Protein AF-A0A942K584-F1 (afdb_monomer)

Structure (mmCIF, N/CA/C/O backbone):
data_AF-A0A942K584-F1
#
_entry.id   AF-A0A942K584-F1
#
loop_
_atom_site.group_PDB
_atom_site.id
_atom_site.type_symbol
_atom_site.label_atom_id
_atom_site.label_alt_id
_atom_site.label_comp_id
_atom_site.label_asym_id
_atom_site.label_entity_id
_atom_site.label_seq_id
_atom_site.pdbx_PDB_ins_code
_atom_site.Cartn_x
_atom_site.Cartn_y
_atom_site.Cartn_z
_atom_site.occupancy
_atom_site.B_iso_or_equiv
_atom_site.auth_seq_id
_atom_site.auth_comp_id
_atom_site.auth_asym_id
_atom_site.auth_atom_id
_atom_site.pdbx_PDB_model_num
ATOM 1 N N . ASP A 1 1 ? 21.326 0.515 2.299 1.00 74.81 1 ASP A N 1
ATOM 2 C CA . ASP A 1 1 ? 19.980 0.472 2.909 1.00 74.81 1 ASP A CA 1
ATOM 3 C C . ASP A 1 1 ? 19.365 1.859 2.894 1.00 74.81 1 ASP A C 1
ATOM 5 O O . ASP A 1 1 ? 19.950 2.786 3.441 1.00 74.81 1 ASP A O 1
ATOM 9 N N . GLY A 1 2 ? 18.243 2.031 2.194 1.00 90.06 2 GLY A N 1
ATOM 10 C CA . GLY A 1 2 ? 17.583 3.329 2.020 1.00 90.06 2 GLY A CA 1
ATOM 11 C C . GLY A 1 2 ? 16.085 3.268 2.305 1.00 90.06 2 GLY A C 1
ATOM 12 O O . GLY A 1 2 ? 15.506 2.182 2.388 1.00 90.06 2 GLY A O 1
ATOM 13 N N . VAL A 1 3 ? 15.468 4.444 2.443 1.00 94.06 3 VAL A N 1
ATOM 14 C CA . VAL A 1 3 ? 14.016 4.602 2.595 1.00 94.06 3 VAL A CA 1
ATOM 15 C C . VAL A 1 3 ? 13.442 5.182 1.309 1.00 94.06 3 VAL A C 1
ATOM 17 O O . VAL A 1 3 ? 13.817 6.287 0.914 1.00 94.06 3 VAL A O 1
ATOM 20 N N . LEU A 1 4 ? 12.502 4.473 0.688 1.00 92.81 4 LEU A N 1
ATOM 21 C CA . LEU A 1 4 ? 11.693 5.012 -0.402 1.00 92.81 4 LEU A CA 1
ATOM 22 C C . LEU A 1 4 ? 10.464 5.695 0.198 1.00 92.81 4 LEU A C 1
ATOM 24 O O . LEU A 1 4 ? 9.649 5.039 0.841 1.00 92.81 4 LEU A O 1
ATOM 28 N N . ARG A 1 5 ? 10.323 7.010 0.016 1.00 94.62 5 ARG A N 1
ATOM 29 C CA . ARG A 1 5 ? 9.159 7.762 0.504 1.00 94.62 5 ARG A CA 1
ATOM 30 C C . ARG A 1 5 ? 8.273 8.190 -0.659 1.00 94.62 5 ARG A C 1
ATOM 32 O O . ARG A 1 5 ? 8.715 8.948 -1.517 1.00 94.62 5 ARG A O 1
ATOM 39 N N . ILE A 1 6 ? 7.018 7.755 -0.635 1.00 93.25 6 ILE A N 1
ATOM 40 C CA . ILE A 1 6 ? 5.987 8.102 -1.610 1.00 93.25 6 ILE A CA 1
ATOM 41 C C . ILE A 1 6 ? 5.006 9.073 -0.955 1.00 93.25 6 ILE A C 1
ATOM 43 O O . ILE A 1 6 ? 4.409 8.762 0.075 1.00 93.25 6 ILE A O 1
ATOM 47 N N . ILE A 1 7 ? 4.846 10.246 -1.569 1.00 92.06 7 ILE A N 1
ATOM 48 C CA . ILE A 1 7 ? 3.977 11.330 -1.077 1.00 92.06 7 ILE A CA 1
ATOM 49 C C . ILE A 1 7 ? 2.743 11.572 -1.965 1.00 92.06 7 ILE A C 1
ATOM 51 O O . ILE A 1 7 ? 1.901 12.403 -1.640 1.00 92.06 7 ILE A O 1
ATOM 55 N N . GLY A 1 8 ? 2.663 10.891 -3.113 1.00 91.62 8 GLY A N 1
ATOM 56 C CA . GLY A 1 8 ? 1.577 11.019 -4.082 1.00 91.62 8 GLY A CA 1
ATOM 57 C C . GLY A 1 8 ? 1.871 10.275 -5.387 1.00 91.62 8 GLY A C 1
ATOM 58 O O . GLY A 1 8 ? 3.014 9.905 -5.648 1.00 91.62 8 GLY A O 1
ATOM 59 N N . LEU A 1 9 ? 0.833 10.062 -6.202 1.00 91.50 9 LEU A N 1
ATOM 60 C CA . LEU A 1 9 ? 0.882 9.314 -7.470 1.00 91.50 9 LEU A CA 1
ATOM 61 C C . LEU A 1 9 ? 0.344 10.155 -8.642 1.00 91.50 9 LEU A C 1
ATOM 63 O O . LEU A 1 9 ? -0.487 9.704 -9.423 1.00 91.50 9 LEU A O 1
ATOM 67 N N . GLY A 1 10 ? 0.743 11.429 -8.717 1.00 88.88 10 GLY A N 1
ATOM 68 C CA . GLY A 1 10 ? 0.330 12.319 -9.813 1.00 88.88 10 GLY A CA 1
ATOM 69 C C . GLY A 1 10 ? -1.184 12.563 -9.901 1.00 88.88 10 GLY A C 1
ATOM 70 O O . GLY A 1 10 ? -1.702 12.793 -10.986 1.00 88.88 10 GLY A O 1
ATOM 71 N N . GLY A 1 11 ? -1.899 12.487 -8.773 1.00 88.25 11 GLY A N 1
ATOM 72 C CA . GLY A 1 11 ? -3.358 12.638 -8.707 1.00 88.25 11 GLY A CA 1
ATOM 73 C C . GLY A 1 11 ? -4.136 11.319 -8.677 1.00 88.25 11 GLY A C 1
ATOM 74 O O . GLY A 1 11 ? -5.334 11.340 -8.406 1.00 88.25 11 GLY A O 1
ATOM 75 N N . TYR A 1 12 ? -3.477 10.174 -8.879 1.00 90.31 12 TYR A N 1
ATOM 76 C CA . TYR A 1 12 ? -4.104 8.875 -8.651 1.00 90.31 12 TYR A CA 1
ATOM 77 C C . TYR A 1 12 ? -4.326 8.633 -7.150 1.00 90.31 12 TYR A C 1
ATOM 79 O O . TYR A 1 12 ? -3.394 8.761 -6.349 1.00 90.31 12 TYR A O 1
ATOM 87 N N . ASN A 1 13 ? -5.557 8.279 -6.774 1.00 90.81 13 ASN A N 1
ATOM 88 C CA . ASN A 1 13 ? -5.932 7.904 -5.411 1.00 90.81 13 ASN A CA 1
ATOM 89 C C . ASN A 1 13 ? -6.304 6.410 -5.382 1.00 90.81 13 ASN A C 1
ATOM 91 O O . ASN A 1 13 ? -7.409 6.076 -5.813 1.00 90.81 13 ASN A O 1
ATOM 95 N N . PRO A 1 14 ? -5.409 5.523 -4.907 1.00 93.31 14 PRO A N 1
ATOM 96 C CA . PRO A 1 14 ? -5.650 4.083 -4.905 1.00 93.31 14 PRO A CA 1
ATOM 97 C C . PRO A 1 14 ? -6.885 3.701 -4.081 1.00 93.31 14 PRO A C 1
ATOM 99 O O . PRO A 1 14 ? -7.046 4.154 -2.946 1.00 93.31 14 PRO A O 1
ATOM 102 N N . GLY A 1 15 ? -7.737 2.845 -4.638 1.00 93.50 15 GLY A N 1
ATOM 103 C CA . GLY A 1 15 ? -8.818 2.168 -3.931 1.00 93.50 15 GLY A CA 1
ATOM 104 C C . GLY A 1 15 ? -8.347 0.886 -3.243 1.00 93.50 15 GLY A C 1
ATOM 105 O O . GLY A 1 15 ? -7.271 0.364 -3.515 1.00 93.50 15 GLY A O 1
ATOM 106 N N . VAL A 1 16 ? -9.167 0.352 -2.336 1.00 93.31 16 VAL A N 1
ATOM 107 C CA . VAL A 1 16 ? -8.924 -0.973 -1.743 1.00 93.31 16 VAL A CA 1
ATOM 108 C C . VAL A 1 16 ? -8.927 -2.041 -2.839 1.00 93.31 16 VAL A C 1
ATOM 110 O O . VAL A 1 16 ? -9.896 -2.152 -3.584 1.00 93.31 16 VAL A O 1
ATOM 113 N N . GLY A 1 17 ? -7.886 -2.871 -2.867 1.00 93.00 17 GLY A N 1
ATOM 114 C CA . GLY A 1 17 ? -7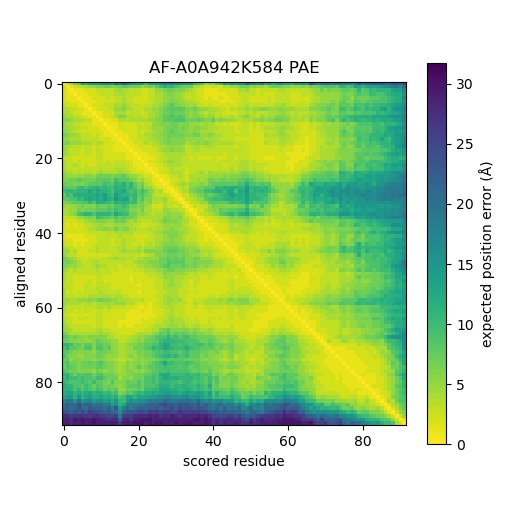.703 -3.950 -3.836 1.00 93.00 17 GLY A CA 1
ATOM 115 C C . GLY A 1 17 ? -6.917 -3.537 -5.080 1.00 93.00 17 GLY A C 1
ATOM 116 O O . GLY A 1 17 ? -6.472 -4.411 -5.824 1.00 93.00 17 GLY A O 1
ATOM 117 N N . ASP A 1 18 ? -6.690 -2.238 -5.289 1.00 95.06 18 ASP A N 1
ATOM 118 C CA . ASP A 1 18 ? -5.899 -1.759 -6.417 1.00 95.06 18 ASP A CA 1
ATOM 119 C C . ASP A 1 18 ? -4.458 -2.255 -6.311 1.00 95.06 18 ASP A C 1
ATOM 121 O O . ASP A 1 18 ? -3.849 -2.250 -5.238 1.00 95.06 18 ASP A O 1
ATOM 125 N N . SER A 1 19 ? -3.899 -2.649 -7.451 1.00 94.94 19 SER A N 1
ATOM 126 C CA . SER A 1 19 ? -2.506 -3.066 -7.582 1.00 94.94 19 SER A CA 1
ATOM 127 C C . SER A 1 19 ? -1.865 -2.317 -8.739 1.00 94.94 19 SER A C 1
ATOM 129 O O . SER A 1 19 ? -2.436 -2.256 -9.828 1.00 94.94 19 SER A O 1
ATOM 131 N N . PHE A 1 20 ? -0.688 -1.741 -8.517 1.00 93.25 20 PHE A N 1
ATOM 132 C CA . PHE A 1 20 ? 0.008 -0.951 -9.528 1.00 93.25 20 PHE A CA 1
ATOM 133 C C . PHE A 1 20 ? 1.525 -1.096 -9.417 1.00 93.25 20 PHE A C 1
ATOM 135 O O . PHE A 1 20 ? 2.083 -1.307 -8.339 1.00 93.25 20 PHE A O 1
ATOM 142 N N . THR A 1 21 ? 2.202 -0.961 -10.554 1.00 94.38 21 THR A N 1
ATOM 143 C CA . THR A 1 21 ? 3.665 -0.933 -10.617 1.00 94.38 21 THR A CA 1
ATOM 144 C C . THR A 1 21 ? 4.152 0.474 -10.305 1.00 94.38 21 THR A C 1
ATOM 146 O O . THR A 1 21 ? 3.793 1.423 -10.999 1.00 94.38 21 THR A O 1
ATOM 149 N N . LEU A 1 22 ? 4.979 0.611 -9.271 1.00 92.00 22 LEU A N 1
ATOM 150 C CA . LEU A 1 22 ? 5.568 1.893 -8.888 1.00 92.00 22 LEU A CA 1
ATOM 151 C C . LEU A 1 22 ? 6.85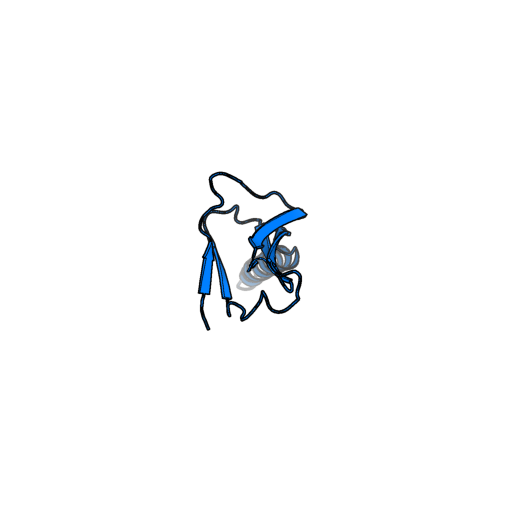1 2.174 -9.677 1.00 92.00 22 LEU A C 1
ATOM 153 O O . LEU A 1 22 ? 7.091 3.304 -10.091 1.00 92.00 22 LEU A O 1
ATOM 157 N N . ILE A 1 23 ? 7.685 1.146 -9.856 1.00 90.50 23 ILE A N 1
ATOM 158 C CA . ILE A 1 23 ? 8.972 1.229 -10.552 1.00 90.50 23 ILE A CA 1
ATOM 159 C C . ILE A 1 23 ? 9.146 -0.040 -11.382 1.00 90.50 23 ILE A C 1
ATOM 161 O O . ILE A 1 23 ? 8.890 -1.141 -10.891 1.00 90.50 23 ILE A O 1
ATOM 165 N N . ARG A 1 24 ? 9.592 0.122 -12.628 1.00 90.88 24 ARG A N 1
ATOM 166 C CA . ARG A 1 24 ? 10.098 -0.966 -13.464 1.00 90.88 24 ARG A CA 1
ATOM 167 C C . ARG A 1 24 ? 11.613 -0.827 -13.548 1.00 90.88 24 ARG A C 1
ATOM 169 O O . ARG A 1 24 ? 12.105 0.253 -13.865 1.00 90.88 24 ARG A O 1
ATOM 176 N N . PHE A 1 25 ? 12.313 -1.896 -13.211 1.00 88.19 25 PHE A N 1
ATOM 177 C CA . PHE A 1 25 ? 13.745 -2.046 -13.414 1.00 88.19 25 PHE A CA 1
ATOM 178 C C . PHE A 1 25 ? 13.886 -2.789 -14.736 1.00 88.19 25 PHE A C 1
ATOM 180 O O . PHE A 1 25 ? 13.346 -3.881 -14.869 1.00 88.19 25 PHE A O 1
ATOM 187 N N . ASP A 1 26 ? 14.458 -2.141 -15.736 1.00 87.31 26 ASP A N 1
ATOM 188 C CA . ASP A 1 26 ? 14.597 -2.703 -17.076 1.00 87.31 26 ASP A CA 1
ATOM 189 C C . ASP A 1 26 ? 15.822 -2.043 -17.698 1.00 87.31 26 ASP A C 1
ATOM 191 O O . ASP A 1 26 ? 15.848 -0.817 -17.868 1.00 87.31 26 ASP A O 1
ATOM 195 N N . ASP A 1 27 ? 16.857 -2.835 -17.953 1.00 87.12 27 ASP A N 1
ATOM 196 C CA . ASP A 1 27 ? 18.067 -2.385 -18.638 1.00 87.12 27 ASP A CA 1
ATOM 197 C C . ASP A 1 27 ? 18.025 -2.632 -20.161 1.00 87.12 27 ASP A C 1
ATOM 199 O O . ASP A 1 27 ? 18.955 -2.263 -20.885 1.00 87.12 27 ASP A O 1
ATO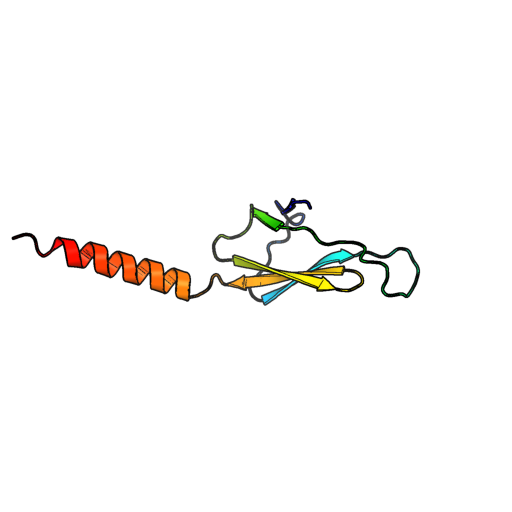M 203 N N . GLY A 1 28 ? 16.914 -3.185 -20.664 1.00 85.81 28 GLY A N 1
ATOM 204 C CA . GLY A 1 28 ? 16.694 -3.528 -22.064 1.00 85.81 28 GLY A CA 1
ATOM 205 C C . GLY A 1 28 ? 17.065 -4.967 -22.431 1.00 85.81 28 GLY A C 1
ATOM 206 O O . GLY A 1 28 ? 16.911 -5.341 -23.599 1.00 85.81 28 GLY A O 1
ATOM 207 N N . LEU A 1 29 ? 17.529 -5.782 -21.480 1.00 84.81 29 LEU A N 1
ATOM 208 C CA . LEU A 1 29 ? 17.797 -7.205 -21.662 1.00 84.81 29 LEU A CA 1
ATOM 209 C C . LEU A 1 29 ? 16.708 -8.047 -20.984 1.00 84.81 29 LEU A C 1
ATOM 211 O O . LEU A 1 29 ? 16.228 -7.759 -19.896 1.00 84.81 29 LEU A O 1
ATOM 215 N N . ALA A 1 30 ? 16.280 -9.122 -21.649 1.00 80.19 30 ALA A N 1
ATOM 216 C CA . ALA A 1 30 ? 15.271 -10.028 -21.105 1.00 80.19 30 ALA A CA 1
ATOM 217 C C . ALA A 1 30 ? 15.910 -11.038 -20.139 1.00 80.19 30 ALA A C 1
ATOM 219 O O . ALA A 1 30 ? 16.063 -12.216 -20.477 1.00 80.19 30 ALA A O 1
ATOM 220 N N . ASP A 1 31 ? 16.290 -10.577 -18.949 1.00 83.00 31 ASP A N 1
ATOM 221 C CA . ASP A 1 31 ? 16.872 -11.420 -17.908 1.00 83.00 31 ASP A CA 1
ATOM 222 C C . ASP A 1 31 ? 16.312 -11.135 -16.498 1.00 83.00 31 ASP A C 1
ATOM 224 O O . ASP A 1 31 ? 15.268 -10.508 -16.332 1.00 83.00 31 ASP A O 1
ATOM 228 N N . ALA A 1 32 ? 16.913 -11.752 -15.476 1.00 77.81 32 ALA A N 1
ATOM 229 C CA . ALA A 1 32 ? 16.473 -11.659 -14.080 1.00 77.81 32 ALA A CA 1
ATOM 230 C C . ALA A 1 32 ? 17.396 -10.783 -13.213 1.00 77.81 32 ALA A C 1
ATOM 232 O O . ALA A 1 32 ? 17.251 -10.776 -11.989 1.00 77.81 32 ALA A O 1
ATOM 233 N N . SER A 1 33 ? 18.366 -10.103 -13.826 1.00 84.31 33 SER A N 1
ATOM 234 C CA . SER A 1 33 ? 19.395 -9.309 -13.151 1.00 84.31 33 SER A CA 1
ATOM 235 C C . SER A 1 33 ? 19.044 -7.824 -13.013 1.00 84.31 33 SER A C 1
ATOM 237 O O . SER A 1 33 ? 19.776 -7.089 -12.350 1.00 84.31 33 SER A O 1
ATOM 239 N N . ASP A 1 34 ? 17.879 -7.417 -13.527 1.00 86.25 34 ASP A N 1
ATOM 240 C CA . ASP A 1 34 ? 17.341 -6.056 -13.428 1.00 86.25 34 ASP A CA 1
ATOM 241 C C . ASP A 1 34 ? 17.255 -5.536 -11.976 1.00 86.25 34 ASP A C 1
ATOM 243 O O . ASP A 1 34 ? 17.531 -4.365 -11.695 1.00 86.25 34 ASP A O 1
ATOM 247 N N . LEU A 1 35 ? 16.879 -6.393 -11.016 1.00 86.81 35 LEU A N 1
ATOM 248 C CA . LEU A 1 35 ? 16.811 -6.029 -9.599 1.00 86.81 35 LEU A CA 1
ATOM 249 C C . LEU A 1 35 ? 18.150 -6.278 -8.890 1.00 86.81 35 LEU A C 1
ATOM 251 O O . LEU A 1 35 ? 18.457 -7.393 -8.474 1.00 86.81 35 LEU A O 1
ATOM 255 N N . SER A 1 36 ? 18.903 -5.205 -8.642 1.00 82.50 36 SER A N 1
ATOM 256 C CA . SER A 1 36 ? 20.183 -5.260 -7.914 1.00 82.50 36 SER A CA 1
ATOM 257 C C . SER A 1 36 ? 20.088 -4.955 -6.408 1.00 82.50 36 SER A C 1
ATOM 259 O O . SER A 1 36 ? 21.082 -5.082 -5.691 1.00 82.50 36 SER A O 1
ATOM 261 N N . GLY A 1 37 ? 18.911 -4.581 -5.888 1.00 86.12 37 GLY A N 1
ATOM 262 C CA . GLY A 1 37 ? 18.726 -4.306 -4.459 1.00 86.12 37 GLY A CA 1
ATOM 263 C C . GLY A 1 37 ? 17.301 -3.914 -4.060 1.00 86.12 37 GLY A C 1
ATOM 264 O O . GLY A 1 37 ? 16.465 -3.603 -4.903 1.00 86.12 37 GLY A O 1
ATOM 265 N N . VAL A 1 38 ? 17.030 -3.910 -2.750 1.00 89.88 38 VAL A N 1
ATOM 266 C CA . VAL A 1 38 ? 15.724 -3.543 -2.174 1.00 89.88 38 VAL A CA 1
ATOM 267 C C . VAL A 1 38 ? 15.857 -2.391 -1.182 1.00 89.88 38 VAL A C 1
ATOM 269 O O . VAL A 1 38 ? 16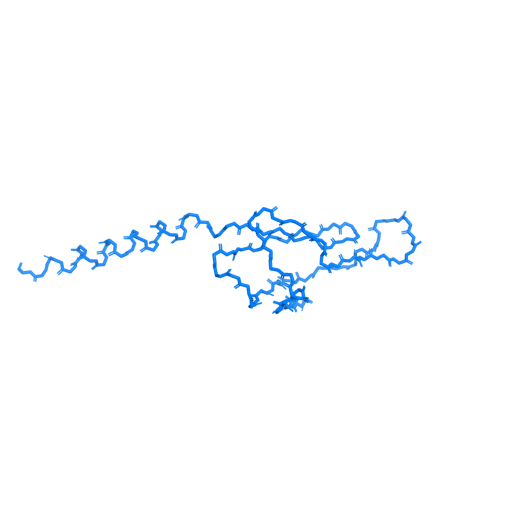.874 -2.246 -0.497 1.00 89.88 38 VAL A O 1
ATOM 272 N N . PHE A 1 39 ? 14.816 -1.563 -1.072 1.00 90.94 39 PHE A N 1
ATOM 273 C CA . PHE A 1 39 ? 14.748 -0.578 0.003 1.00 90.94 39 PHE A CA 1
ATOM 274 C C . PHE A 1 39 ? 14.443 -1.280 1.324 1.00 90.94 39 PHE A C 1
ATOM 276 O O . PHE A 1 39 ? 13.567 -2.140 1.392 1.00 90.94 39 PHE A O 1
ATOM 283 N N . ALA A 1 40 ? 15.125 -0.862 2.390 1.00 91.75 40 ALA A N 1
ATOM 284 C CA . ALA A 1 40 ? 14.896 -1.404 3.726 1.00 91.75 40 ALA A CA 1
ATOM 285 C C . ALA A 1 40 ? 13.536 -0.970 4.294 1.00 91.75 40 ALA A C 1
ATOM 287 O O . ALA A 1 40 ? 12.979 -1.635 5.163 1.00 91.75 40 ALA A O 1
ATOM 288 N N . ASN A 1 41 ? 13.002 0.160 3.819 1.00 92.56 41 ASN A N 1
ATOM 289 C CA . ASN A 1 41 ? 11.691 0.651 4.215 1.00 92.56 41 ASN A CA 1
ATOM 290 C C . ASN A 1 41 ? 11.018 1.418 3.071 1.00 92.56 41 ASN A C 1
ATOM 292 O O . ASN A 1 41 ? 11.675 2.170 2.345 1.00 92.56 41 ASN A O 1
ATOM 296 N N . VAL A 1 42 ? 9.699 1.276 2.968 1.00 93.00 42 VAL A N 1
ATOM 297 C CA . VAL A 1 42 ? 8.852 2.036 2.049 1.00 93.00 42 VAL A CA 1
ATOM 298 C C . VAL A 1 42 ? 7.809 2.796 2.865 1.00 93.00 42 VAL A C 1
ATOM 300 O O . VAL A 1 42 ? 6.975 2.204 3.547 1.00 93.00 42 VAL A O 1
ATOM 303 N N . GLN A 1 43 ? 7.882 4.125 2.827 1.00 93.94 43 GLN A N 1
ATOM 304 C CA . GLN A 1 43 ? 7.025 5.023 3.594 1.00 93.94 43 GLN A CA 1
ATOM 305 C C . GLN A 1 43 ? 5.994 5.700 2.700 1.00 93.94 43 GLN A C 1
ATOM 307 O O . GLN A 1 43 ? 6.320 6.197 1.624 1.00 93.94 43 GLN A O 1
ATOM 312 N N . TRP A 1 44 ? 4.768 5.785 3.207 1.00 92.31 44 TRP A N 1
ATOM 313 C CA . TRP A 1 44 ? 3.610 6.319 2.500 1.00 92.31 44 TRP A CA 1
ATOM 314 C C . TRP A 1 44 ? 3.037 7.507 3.271 1.00 92.31 44 TRP A C 1
ATOM 316 O O . TRP A 1 44 ? 2.780 7.402 4.471 1.00 92.31 44 TRP A O 1
ATOM 326 N N . SER A 1 45 ? 2.819 8.630 2.594 1.00 91.12 45 SER A N 1
ATOM 327 C CA . SER A 1 45 ? 2.090 9.780 3.136 1.00 91.12 45 SER A CA 1
ATOM 328 C C . SER A 1 45 ? 1.236 10.439 2.054 1.00 91.12 45 SER A C 1
ATOM 330 O O . SER A 1 45 ? 1.458 10.228 0.868 1.00 91.12 45 SER A O 1
ATOM 332 N N . GLY A 1 46 ? 0.225 11.213 2.458 1.00 89.19 46 GLY A N 1
ATOM 333 C CA . GLY A 1 46 ? -0.683 11.878 1.512 1.00 89.19 46 GLY A CA 1
ATOM 334 C C . GLY A 1 46 ? -1.808 10.993 0.955 1.00 89.19 46 GLY A C 1
ATOM 335 O O . GLY A 1 46 ? -2.535 11.437 0.074 1.00 89.19 46 GLY A O 1
ATOM 336 N N . PHE A 1 47 ? -1.985 9.777 1.481 1.00 90.50 47 PHE A N 1
ATOM 337 C CA . PHE A 1 47 ? -3.052 8.843 1.094 1.00 90.50 47 PHE A CA 1
ATOM 338 C C . PHE A 1 47 ? -4.121 8.704 2.188 1.00 90.50 47 PHE A C 1
ATOM 340 O O . PHE A 1 47 ? -3.918 9.119 3.332 1.00 90.50 47 PHE A O 1
ATOM 347 N N . HIS A 1 48 ? -5.264 8.103 1.842 1.00 89.00 48 HIS A N 1
ATOM 348 C CA . HIS A 1 48 ? -6.374 7.901 2.774 1.00 89.00 48 HIS A CA 1
ATOM 349 C C . HIS A 1 48 ? -5.942 7.080 4.016 1.00 89.00 48 HIS A C 1
ATOM 351 O O . HIS A 1 48 ? -5.402 5.986 3.849 1.00 89.00 48 HIS A O 1
ATOM 357 N N . PRO A 1 49 ? -6.224 7.524 5.262 1.00 87.56 49 PRO A N 1
ATOM 358 C CA . PRO A 1 49 ? -5.751 6.852 6.485 1.00 87.56 49 PRO A CA 1
ATOM 359 C C . PRO A 1 49 ? -6.266 5.420 6.688 1.00 87.56 49 PRO A C 1
ATOM 361 O O . PRO A 1 49 ? -5.701 4.658 7.468 1.00 87.56 49 PRO A O 1
ATOM 364 N N . GLY A 1 50 ? -7.359 5.058 6.012 1.00 89.88 50 GLY A N 1
ATOM 365 C CA . GLY A 1 50 ? -7.923 3.704 6.018 1.00 89.88 50 GLY A CA 1
ATOM 366 C C . GLY A 1 50 ? -7.199 2.706 5.108 1.00 89.88 50 GLY A C 1
ATOM 367 O O . GLY A 1 50 ? -7.607 1.545 5.060 1.00 89.88 50 GLY A O 1
ATOM 368 N N . LEU A 1 51 ? -6.157 3.138 4.393 1.00 91.06 51 LEU A N 1
ATOM 369 C CA . LEU A 1 51 ? -5.362 2.297 3.507 1.00 91.06 51 LEU A CA 1
ATOM 370 C C . LEU A 1 51 ? -4.003 1.962 4.120 1.00 91.06 51 LEU A C 1
ATOM 372 O O . LEU A 1 51 ? -3.354 2.765 4.790 1.00 91.06 51 LEU A O 1
ATOM 376 N N . ARG A 1 52 ? -3.567 0.746 3.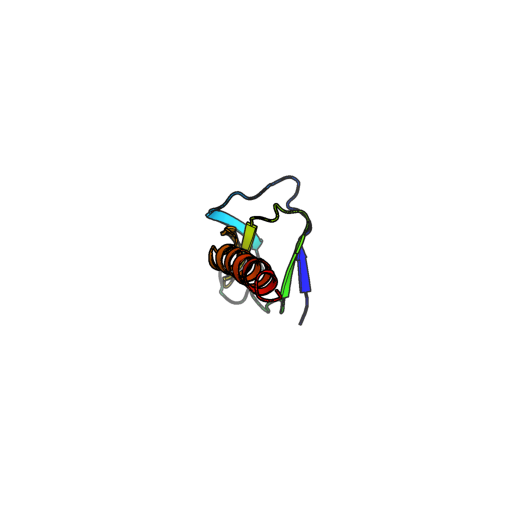833 1.00 92.25 52 ARG A N 1
ATOM 377 C CA . ARG A 1 52 ? -2.210 0.241 3.996 1.00 92.25 52 ARG A CA 1
ATOM 378 C C . ARG A 1 52 ? -1.716 -0.172 2.614 1.00 92.25 52 ARG A C 1
ATOM 380 O O . ARG A 1 52 ? -2.514 -0.498 1.742 1.00 92.25 52 ARG A O 1
ATOM 387 N N . PHE A 1 53 ? -0.407 -0.166 2.428 1.00 93.81 53 PHE A N 1
ATOM 388 C CA . PHE A 1 53 ? 0.207 -0.599 1.182 1.00 93.81 53 PHE A CA 1
ATOM 389 C C . PHE A 1 53 ? 1.114 -1.781 1.465 1.00 93.81 53 PHE A C 1
ATOM 391 O O . PHE A 1 53 ? 1.984 -1.688 2.335 1.00 93.81 53 PHE A O 1
ATOM 398 N N . ASP A 1 54 ? 0.880 -2.873 0.752 1.00 94.38 54 ASP A N 1
ATOM 399 C CA . ASP A 1 54 ? 1.794 -4.005 0.713 1.00 94.38 54 ASP A CA 1
ATOM 400 C C . ASP A 1 54 ? 2.712 -3.873 -0.504 1.00 94.38 54 ASP A C 1
ATOM 402 O O . ASP A 1 54 ? 2.285 -3.416 -1.568 1.00 94.38 54 ASP A O 1
ATOM 406 N N . VAL A 1 55 ? 3.984 -4.217 -0.327 1.00 94.44 55 VAL A N 1
ATOM 407 C CA . VAL A 1 55 ? 5.042 -3.973 -1.311 1.00 94.44 55 VAL A CA 1
ATOM 408 C C . VAL A 1 55 ? 5.704 -5.290 -1.678 1.00 94.44 55 VAL A C 1
ATOM 410 O O . VAL A 1 55 ? 6.325 -5.936 -0.838 1.00 94.44 55 VAL A O 1
ATOM 413 N N . ALA A 1 56 ? 5.633 -5.637 -2.960 1.00 93.94 56 ALA A N 1
ATOM 414 C CA . ALA A 1 56 ? 6.250 -6.827 -3.518 1.00 93.94 56 ALA A CA 1
ATOM 415 C C . ALA A 1 56 ? 7.344 -6.447 -4.523 1.00 93.94 56 ALA A C 1
ATOM 417 O O . ALA A 1 56 ? 7.096 -5.750 -5.513 1.00 93.94 56 ALA A O 1
ATOM 418 N N . TYR A 1 57 ? 8.556 -6.943 -4.278 1.00 92.94 57 TYR A N 1
ATOM 419 C CA . TYR A 1 57 ? 9.662 -6.862 -5.227 1.00 92.94 57 TYR A CA 1
ATOM 420 C C . TYR A 1 57 ? 9.659 -8.100 -6.119 1.00 92.94 57 TYR A C 1
ATOM 422 O O . TYR A 1 57 ? 9.699 -9.229 -5.634 1.00 92.94 57 TYR A O 1
ATOM 430 N N . HIS A 1 58 ? 9.635 -7.865 -7.423 1.00 90.88 58 HIS A N 1
ATOM 431 C CA . HIS A 1 58 ? 9.812 -8.862 -8.468 1.00 90.88 58 HIS A CA 1
ATOM 432 C C . HIS A 1 58 ? 11.172 -8.650 -9.134 1.00 90.88 58 HIS A C 1
ATOM 434 O O . HIS A 1 58 ? 11.799 -7.608 -8.944 1.00 90.88 58 HIS A O 1
ATOM 440 N N . SER A 1 59 ? 11.606 -9.607 -9.955 1.00 89.12 59 SER A N 1
ATOM 441 C CA . SER A 1 59 ? 12.907 -9.559 -10.638 1.00 89.12 59 SER A CA 1
ATOM 442 C C . SER A 1 59 ? 13.147 -8.277 -11.439 1.00 89.12 59 SER A C 1
ATOM 444 O O . SER A 1 59 ? 14.292 -7.886 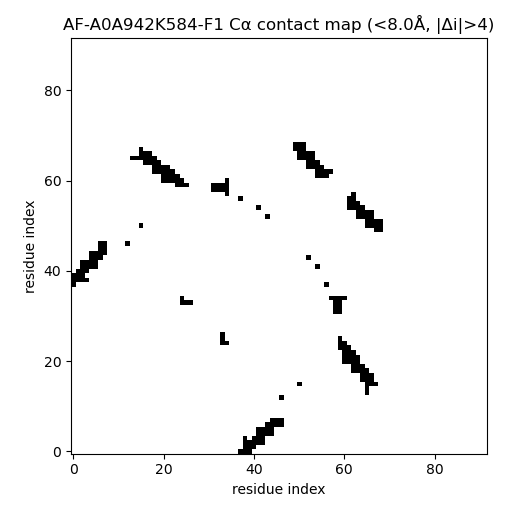-11.584 1.00 89.12 59 SER A O 1
ATOM 446 N N . ASN A 1 60 ? 12.086 -7.616 -11.912 1.00 91.19 60 ASN A N 1
ATOM 447 C CA . ASN A 1 60 ? 12.158 -6.423 -12.760 1.00 91.19 60 ASN A CA 1
ATOM 448 C C . ASN A 1 60 ? 11.192 -5.298 -12.345 1.00 91.19 60 ASN A C 1
ATOM 450 O O . ASN A 1 60 ? 10.952 -4.351 -13.094 1.00 91.19 60 ASN A O 1
ATOM 454 N N . SER A 1 61 ? 10.535 -5.398 -11.187 1.00 92.12 61 SER A N 1
ATOM 455 C CA . SER A 1 61 ? 9.550 -4.383 -10.802 1.00 92.12 61 SER A CA 1
ATOM 456 C C . SER A 1 61 ? 9.233 -4.352 -9.316 1.00 92.12 61 SER A C 1
ATOM 458 O O . SER A 1 61 ? 9.318 -5.350 -8.605 1.00 92.12 61 SER A O 1
ATOM 460 N N . LEU A 1 62 ? 8.815 -3.177 -8.855 1.00 93.81 62 LEU A N 1
ATOM 461 C CA . LEU A 1 62 ? 8.236 -2.961 -7.537 1.00 93.81 62 LEU A CA 1
ATOM 462 C C . LEU A 1 62 ? 6.732 -2.750 -7.713 1.00 93.81 62 LEU A C 1
ATOM 464 O O . LEU A 1 62 ? 6.296 -1.733 -8.261 1.00 93.81 62 LEU A O 1
ATOM 468 N N . VAL A 1 63 ? 5.950 -3.722 -7.251 1.00 95.06 63 VAL A N 1
ATOM 469 C CA . VAL A 1 63 ? 4.486 -3.707 -7.311 1.00 95.06 63 VAL A CA 1
ATOM 470 C C . VAL A 1 63 ? 3.938 -3.408 -5.928 1.00 95.06 63 VAL A C 1
ATOM 472 O O . VAL A 1 63 ? 4.439 -3.905 -4.919 1.00 95.06 63 VAL A O 1
ATOM 475 N N . VAL A 1 64 ? 2.903 -2.580 -5.888 1.00 95.12 64 VAL A N 1
ATOM 476 C CA . VAL A 1 64 ? 2.259 -2.149 -4.655 1.00 95.12 64 VAL A CA 1
ATOM 477 C C . VAL A 1 64 ? 0.786 -2.480 -4.724 1.00 95.12 64 VAL A C 1
ATOM 479 O O . VAL A 1 64 ? 0.145 -2.247 -5.749 1.00 95.12 64 VAL A O 1
ATOM 482 N N . THR A 1 65 ? 0.253 -2.999 -3.622 1.00 95.88 65 THR A N 1
ATOM 483 C CA . THR A 1 65 ? -1.174 -3.284 -3.482 1.00 95.88 65 THR A CA 1
ATOM 484 C C . THR A 1 65 ? -1.767 -2.479 -2.334 1.00 95.88 65 THR A C 1
ATOM 486 O O . THR A 1 65 ? -1.189 -2.372 -1.250 1.00 95.88 65 THR A O 1
ATOM 489 N N . ALA A 1 66 ? -2.912 -1.855 -2.586 1.00 94.75 66 ALA A N 1
ATOM 490 C CA . ALA A 1 66 ? -3.650 -1.088 -1.600 1.00 94.75 66 ALA A CA 1
ATOM 491 C C . ALA A 1 66 ? -4.580 -2.027 -0.826 1.00 94.75 66 ALA A C 1
ATOM 493 O O . ALA A 1 66 ? -5.557 -2.549 -1.359 1.00 94.75 66 ALA A O 1
ATOM 494 N N . VAL A 1 67 ? -4.291 -2.237 0.453 1.00 92.94 67 VAL A N 1
ATOM 495 C CA . VAL A 1 67 ? -5.060 -3.117 1.335 1.00 92.94 67 VAL A CA 1
ATOM 496 C C . VAL A 1 67 ? -5.751 -2.305 2.431 1.00 92.94 67 VAL A C 1
ATOM 498 O O . VAL A 1 67 ? -5.246 -1.258 2.845 1.00 92.94 67 VAL A O 1
ATOM 501 N N . PRO A 1 68 ? -6.912 -2.743 2.943 1.00 92.00 68 PRO A N 1
ATOM 502 C CA . PRO A 1 68 ? -7.532 -2.081 4.081 1.00 92.00 68 PRO A CA 1
ATOM 503 C C . PRO A 1 68 ? -6.629 -2.151 5.311 1.00 92.00 68 PRO A C 1
ATOM 505 O O . PRO A 1 68 ? -5.898 -3.125 5.515 1.00 92.00 68 PRO A O 1
ATOM 508 N N . VAL A 1 69 ? -6.737 -1.158 6.193 1.00 90.19 69 VAL A N 1
ATOM 509 C CA . VAL A 1 69 ? -6.171 -1.284 7.541 1.00 90.19 69 VAL A CA 1
ATOM 510 C C . VAL A 1 69 ? -6.778 -2.521 8.226 1.00 90.19 69 VAL A C 1
ATOM 512 O O . VAL A 1 69 ? -8.005 -2.662 8.231 1.00 90.19 69 VAL A O 1
ATOM 515 N N . PRO A 1 70 ? -5.959 -3.413 8.822 1.00 89.06 70 PRO A N 1
ATOM 516 C CA . PRO A 1 70 ? -6.454 -4.646 9.420 1.00 89.06 70 PRO A CA 1
ATOM 517 C C . PRO A 1 70 ? -7.536 -4.393 10.466 1.00 89.06 70 PRO A C 1
ATOM 519 O O . PRO A 1 70 ? -7.378 -3.536 11.339 1.00 89.06 70 PRO A O 1
ATOM 522 N N . ALA A 1 71 ? -8.594 -5.208 10.442 1.00 89.06 71 ALA A N 1
ATOM 523 C CA . ALA A 1 71 ? -9.673 -5.135 11.426 1.00 89.06 71 ALA A CA 1
ATOM 524 C C . ALA A 1 71 ? -9.132 -5.210 12.863 1.00 89.06 71 ALA A C 1
ATOM 526 O O . ALA A 1 71 ? -9.602 -4.487 13.734 1.00 89.06 71 ALA A O 1
ATOM 527 N N . ALA A 1 72 ? -8.083 -6.005 13.095 1.00 91.69 72 ALA A N 1
ATOM 528 C CA . ALA A 1 72 ? -7.410 -6.119 14.386 1.00 91.69 72 ALA A CA 1
ATOM 529 C C . ALA A 1 72 ? -7.010 -4.764 14.997 1.00 91.69 72 ALA A C 1
ATOM 531 O O . ALA A 1 72 ? -7.066 -4.624 16.213 1.00 91.69 72 ALA A O 1
ATOM 532 N N . VAL A 1 73 ? -6.664 -3.755 14.188 1.00 91.00 73 VAL A N 1
ATOM 533 C CA . VAL A 1 73 ? -6.349 -2.405 14.687 1.00 91.00 73 VAL A CA 1
ATOM 534 C C . VAL A 1 73 ? -7.592 -1.743 15.281 1.00 91.00 73 VAL A C 1
ATOM 536 O O . VAL A 1 73 ? -7.529 -1.180 16.372 1.00 91.00 73 VAL A O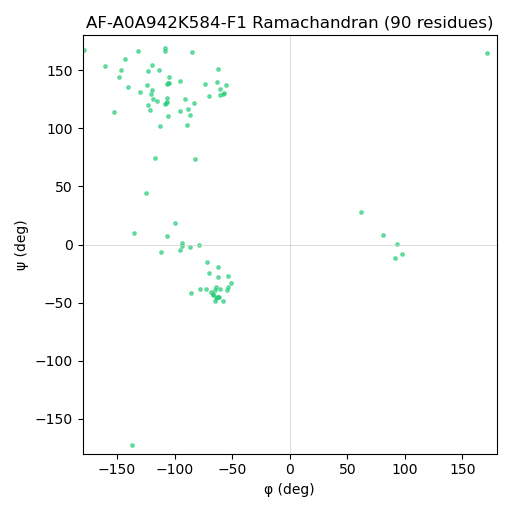 1
ATOM 539 N N . TRP A 1 74 ? -8.734 -1.864 14.603 1.00 90.06 74 TRP A N 1
ATOM 540 C CA . TRP A 1 74 ? -10.015 -1.367 15.100 1.00 90.06 74 TRP A CA 1
ATOM 541 C C . TRP A 1 74 ? -10.482 -2.136 16.330 1.00 90.06 74 TRP A C 1
ATOM 543 O O . TRP A 1 74 ? -10.898 -1.511 17.297 1.00 90.06 74 TRP A O 1
ATOM 553 N N . LEU A 1 75 ? -10.347 -3.465 16.325 1.00 94.50 75 LEU A N 1
ATOM 554 C CA . LEU A 1 75 ? -10.712 -4.324 17.454 1.00 94.50 75 LEU A CA 1
ATOM 555 C C . LEU A 1 75 ? -9.832 -4.048 18.676 1.00 94.50 75 LEU A C 1
ATOM 557 O O . LEU A 1 75 ? -10.323 -4.019 19.803 1.00 94.50 75 LEU A O 1
ATOM 561 N N . PHE A 1 76 ? -8.539 -3.814 18.461 1.00 95.19 76 PHE A N 1
ATOM 562 C CA . PHE A 1 76 ? -7.616 -3.424 19.516 1.00 95.19 76 PHE A CA 1
ATOM 563 C C . PHE A 1 76 ? -7.982 -2.052 20.081 1.00 95.19 76 PHE A C 1
ATOM 565 O O . PHE A 1 76 ? -8.112 -1.910 21.295 1.00 95.19 76 PHE A O 1
ATOM 572 N N . ALA A 1 77 ? -8.219 -1.058 19.221 1.00 93.94 77 ALA A N 1
ATOM 573 C CA . ALA A 1 77 ? -8.626 0.276 19.651 1.00 93.94 77 ALA A CA 1
ATOM 574 C C . ALA A 1 77 ? -9.967 0.254 20.404 1.00 93.94 77 ALA A C 1
ATOM 576 O O . ALA A 1 77 ? -10.083 0.842 21.481 1.00 93.94 77 ALA A O 1
ATOM 577 N N . SER A 1 78 ? -10.970 -0.463 19.890 1.00 95.06 78 SER A N 1
ATOM 578 C CA . SER A 1 78 ? -12.284 -0.576 20.525 1.00 95.06 78 SER A CA 1
ATOM 579 C C . SER A 1 78 ? -12.221 -1.368 21.830 1.00 95.06 78 SER A C 1
ATOM 581 O O . SER A 1 78 ? -12.839 -0.975 22.818 1.00 95.06 78 SER A O 1
ATOM 583 N N . GLY A 1 79 ? -11.446 -2.455 21.864 1.00 94.94 79 GLY A N 1
ATOM 584 C CA . GLY A 1 79 ? -11.221 -3.253 23.067 1.00 94.94 79 GLY A CA 1
ATOM 585 C C . GLY A 1 79 ? -10.517 -2.449 24.158 1.00 94.94 79 GLY A C 1
ATOM 586 O O . GLY A 1 79 ? -10.967 -2.440 25.304 1.00 94.94 79 GLY A O 1
ATOM 587 N N . LEU 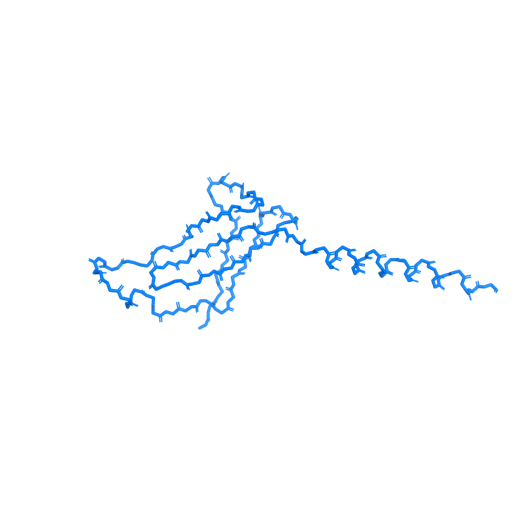A 1 80 ? -9.471 -1.701 23.797 1.00 95.38 80 LEU A N 1
ATOM 588 C CA . LEU A 1 80 ? -8.739 -0.838 24.721 1.00 95.38 80 LEU A CA 1
ATOM 589 C C . LEU A 1 80 ? -9.637 0.262 25.298 1.00 95.38 80 LEU A C 1
ATOM 591 O O . LEU A 1 80 ? -9.647 0.473 26.510 1.00 95.38 80 LEU A O 1
ATOM 595 N N . LEU A 1 81 ? -10.434 0.929 24.459 1.00 95.31 81 LEU A N 1
ATOM 596 C CA . LEU A 1 81 ? -11.417 1.911 24.923 1.00 95.31 81 LEU A CA 1
ATOM 597 C C . LEU A 1 81 ? -12.459 1.280 25.856 1.00 95.31 81 LEU A C 1
ATOM 599 O O . LEU A 1 81 ? -12.819 1.883 26.869 1.00 95.31 81 LEU A O 1
ATOM 603 N N . GLY A 1 82 ? -12.900 0.054 25.572 1.00 93.88 82 GLY A N 1
ATOM 604 C CA . GLY A 1 82 ? -13.775 -0.709 26.461 1.00 93.88 82 GLY A CA 1
ATOM 605 C C . GLY A 1 82 ? -13.154 -0.921 27.843 1.00 93.88 82 GLY A C 1
ATOM 606 O O . GLY A 1 82 ? -13.777 -0.616 28.858 1.00 93.88 82 GLY A O 1
ATOM 607 N N . VAL A 1 83 ? -11.893 -1.357 27.902 1.00 94.31 83 VAL A N 1
ATOM 608 C CA . VAL A 1 83 ? -11.177 -1.557 29.173 1.00 94.31 83 VAL A CA 1
ATOM 609 C C . VAL A 1 83 ? -10.990 -0.239 29.928 1.00 94.31 83 VAL A C 1
ATOM 611 O O . VAL A 1 83 ? -11.277 -0.172 31.123 1.00 94.31 83 VAL A O 1
ATOM 614 N N . LEU A 1 84 ? -10.562 0.829 29.249 1.00 94.00 84 LEU A N 1
ATOM 615 C CA . LEU A 1 84 ? -10.330 2.136 29.874 1.00 94.00 84 LEU A CA 1
ATOM 616 C C . LEU A 1 84 ? -11.620 2.762 30.429 1.00 94.00 84 LEU A C 1
ATOM 618 O O . LEU A 1 84 ? -11.595 3.409 31.476 1.00 94.00 84 LEU A O 1
ATOM 622 N N . THR A 1 85 ? -12.752 2.573 29.750 1.00 91.19 85 THR A N 1
ATOM 623 C CA . THR A 1 85 ? -14.051 3.108 30.191 1.00 91.19 85 THR A CA 1
ATOM 624 C C . THR A 1 85 ? -14.675 2.279 31.315 1.00 91.19 85 THR A C 1
ATOM 626 O O . THR A 1 85 ? -15.219 2.854 32.259 1.00 91.19 85 THR A O 1
ATOM 629 N N . LEU A 1 86 ? -14.549 0.948 31.277 1.00 86.50 86 LEU A N 1
ATOM 630 C CA . LEU A 1 86 ? -15.037 0.055 32.334 1.00 86.50 86 LEU A CA 1
ATOM 631 C C . LEU A 1 86 ? -14.176 0.120 33.603 1.00 86.50 86 LEU A C 1
ATOM 633 O O . LEU A 1 86 ? -14.716 0.116 34.709 1.00 86.50 86 LEU A O 1
ATOM 637 N N . GLY A 1 87 ? -12.852 0.244 33.468 1.00 76.94 87 GLY A N 1
ATOM 638 C CA . GLY A 1 87 ? -11.926 0.357 34.599 1.00 76.94 87 GLY A CA 1
ATOM 639 C C . GLY A 1 87 ? -12.159 1.605 35.456 1.00 76.94 87 GLY A C 1
ATOM 640 O O . GLY A 1 87 ? -11.955 1.571 36.667 1.00 76.94 87 GLY A O 1
ATOM 641 N N . ARG A 1 88 ? -12.682 2.685 34.862 1.00 72.62 88 ARG A N 1
ATOM 642 C CA . ARG A 1 88 ? -13.034 3.927 35.573 1.00 72.62 88 ARG A CA 1
ATOM 643 C C . ARG A 1 88 ? -14.276 3.814 36.463 1.00 72.62 88 ARG A C 1
ATOM 645 O O . ARG A 1 88 ? -14.478 4.681 37.302 1.00 72.62 88 ARG A O 1
ATOM 652 N N . ARG A 1 89 ? -15.097 2.766 36.318 1.00 65.12 89 ARG A N 1
ATOM 653 C CA . ARG A 1 89 ? -16.306 2.563 37.142 1.00 65.12 89 ARG A CA 1
ATOM 654 C C . ARG A 1 89 ? -16.051 1.829 38.466 1.00 65.12 89 ARG A C 1
ATOM 656 O O . ARG A 1 89 ? -16.992 1.655 39.227 1.00 65.12 89 ARG A O 1
ATOM 663 N N . ARG A 1 90 ? -14.815 1.398 38.754 1.00 58.78 90 ARG A N 1
ATOM 664 C CA . ARG A 1 90 ? -14.448 0.657 39.983 1.00 58.78 90 ARG A CA 1
ATOM 665 C C . ARG A 1 90 ? -13.799 1.502 41.090 1.00 58.78 90 ARG A C 1
ATOM 667 O O . ARG A 1 90 ? -13.179 0.945 41.987 1.00 58.78 90 ARG A O 1
ATOM 674 N N . VAL A 1 91 ? -13.951 2.825 41.051 1.00 54.25 91 VAL A N 1
ATOM 675 C CA . VAL A 1 91 ? -13.584 3.714 42.167 1.00 54.25 91 VAL A CA 1
ATOM 676 C C . VAL A 1 91 ? -14.848 4.413 42.663 1.00 54.25 91 VAL A C 1
ATOM 678 O O . VAL A 1 91 ? -15.086 5.571 42.336 1.00 54.25 91 VAL A O 1
ATOM 681 N N . VAL A 1 92 ? -15.684 3.663 43.383 1.00 47.09 92 VAL A N 1
ATOM 682 C CA . VAL A 1 92 ? -16.664 4.141 44.375 1.00 47.09 92 VAL A CA 1
ATOM 683 C C . VAL A 1 92 ? -16.705 3.099 45.481 1.00 47.09 92 VAL A C 1
ATOM 685 O O . VAL A 1 92 ? -16.762 1.900 45.121 1.00 47.09 92 VAL A O 1
#

Sequence (92 aa):
DGVLRIIGLGGYNPGVGDSFTLIRFDDGLADASDLSGVFANVQWSGFHPGLRFDVAYHSNSLVVTAVPVPAAVWLFASGLLGVLTLGRRRVV

Radius of gyration: 19.7 Å; Cα contacts (8 Å, |Δi|>4): 112; chains: 1; boundi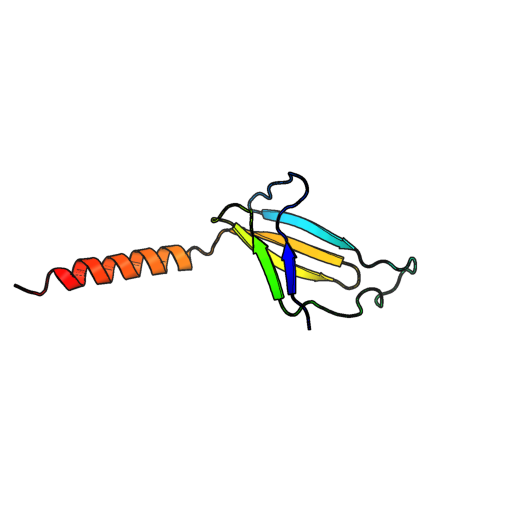ng box: 37×24×66 Å

Secondary structure (DSSP, 8-state):
--EEEE---TT--PPTT-EEEEEE---SSSSS-S-----SEEEE-SS-TTEEEEEEEETTEEEEEEEEPPHHHHHHHHHHHHHHHHHGGG--

Solvent-accessible surface area (backbone atoms only — not comparable to full-atom values): 5775 Å² total; per-residue (Å²): 130,47,74,48,75,45,62,74,58,94,82,60,76,86,49,80,73,39,69,48,76,79,45,74,39,75,86,86,67,99,69,69,70,48,52,85,76,75,65,76,40,80,46,80,45,86,67,66,87,63,54,36,74,49,78,48,81,49,51,39,33,36,38,39,34,30,36,65,56,58,63,65,60,54,52,48,52,53,50,50,51,50,50,60,60,57,62,66,71,73,81,122

Mean predicted aligned error: 6.7 Å

pLDDT: mean 89.07, std 8.43, range [47.09, 95.88]

Nearest PDB structures (foldseek):
  4hhu-assembly2_B  TM=4.425E-01  e=4.974E+00  synthetic construct
  3j9v-assembly1_b  TM=3.753E-01  e=7.359E+00  Saccharomyces cerevisiae

Foldseek 3Di:
DAEAEDADDPPDADDAFDKDWPDFQPPPDPDLQSDPDDHPYYHYHNHDPQWDWDWDDGSTTIMIHTHGDDVVVVVVVVVVVVCVVVVVVPPD